Protein AF-A0A959T7B6-F1 (afdb_monomer_lite)

Secondary structure (DSSP, 8-state):
--SSSS-PPTT-EEE-TTSSEE-S---TTTSPPEEEEEEEPPPTTSPPEEEEEEE---PPP---B-EE----TTSPPEEGGGG-BS---TT-EEE-TTS-EE-SEE-TTTSPPSEEEEEEPPPTTSPPEEEEEE-

Radius of gyration: 24.72 Å; chains: 1; bounding box: 42×23×74 Å

Sequence (135 aa):
LSALAGAPDAGGVWTDPGGAVFTGPFDPADDQPGEYVYFLAGQAPCANDQAVVSFAVSNSVEAGSSGSLLLCGNDDPFQLLDSLAGGPQTNGSWTAPDGSPFNGQFVPGASQPGTYTYTVVATAPCPADVAELDV

Foldseek 3Di:
DPQDPDDPDPDWFKAAPVRHTDDDDDDLVPGDFAKIKTWACDDPPDHIDMDIDGGDRWDAADQAAADEDDDDLPDAKDFVSVVGHDDHDPQWWKAAPVRHTDPRIDHRNPHDFAKIKTWDCIDPPHHIDIYIYGD

Structure (mmCIF, N/CA/C/O backbone):
data_AF-A0A959T7B6-F1
#
_entry.id   AF-A0A959T7B6-F1
#
loop_
_atom_site.group_PDB
_atom_site.id
_atom_site.type_symbol
_atom_site.label_atom_id
_atom_site.label_alt_id
_atom_site.label_comp_id
_atom_site.label_asym_id
_atom_site.label_entity_id
_atom_site.label_seq_id
_atom_site.pdbx_PDB_ins_code
_atom_site.Cartn_x
_atom_site.Cartn_y
_atom_site.Cartn_z
_atom_site.occupancy
_atom_site.B_iso_or_equiv
_atom_site.auth_seq_id
_atom_site.auth_comp_id
_atom_site.auth_asym_id
_atom_site.auth_atom_id
_atom_site.pdbx_PDB_model_num
ATOM 1 N N . LEU A 1 1 ? -7.546 -5.506 28.748 1.00 44.84 1 LEU A N 1
ATOM 2 C CA . LEU A 1 1 ? -7.955 -4.312 29.532 1.00 44.84 1 LEU A CA 1
ATOM 3 C C . LEU A 1 1 ? -6.937 -3.167 29.373 1.00 44.84 1 LEU A C 1
ATOM 5 O O . LEU A 1 1 ? -6.445 -2.651 30.365 1.00 44.84 1 LEU A O 1
ATOM 9 N N . SER A 1 2 ? -6.608 -2.747 28.143 1.00 53.62 2 SER A N 1
ATOM 10 C CA . SER A 1 2 ? -5.682 -1.611 27.923 1.00 53.62 2 SER A CA 1
ATOM 11 C C . SER A 1 2 ? -5.960 -0.855 26.618 1.00 53.62 2 SER A C 1
ATOM 13 O O . SER A 1 2 ? -5.036 -0.547 25.879 1.00 53.62 2 SER A O 1
ATOM 15 N N . ALA A 1 3 ? -7.232 -0.569 26.324 1.00 51.72 3 ALA A N 1
ATOM 16 C CA . ALA A 1 3 ? -7.605 0.334 25.225 1.00 51.72 3 ALA A CA 1
ATOM 17 C C . ALA A 1 3 ? -8.106 1.708 25.713 1.00 51.72 3 ALA A C 1
ATOM 19 O O . ALA A 1 3 ? -8.265 2.619 24.910 1.00 51.72 3 ALA A O 1
ATOM 20 N N . LEU A 1 4 ? -8.311 1.892 27.025 1.00 51.28 4 LEU A N 1
ATOM 21 C CA . LEU A 1 4 ? -8.530 3.220 27.599 1.00 51.28 4 LEU A CA 1
ATOM 22 C C . LEU A 1 4 ? -7.198 3.749 28.091 1.00 51.28 4 LEU A C 1
ATOM 24 O O . LEU A 1 4 ? -6.491 3.067 28.829 1.00 51.28 4 LEU A O 1
ATOM 28 N N . ALA A 1 5 ? -6.893 4.991 27.740 1.00 49.72 5 ALA A N 1
ATOM 29 C CA . ALA A 1 5 ? -5.773 5.752 28.282 1.00 49.72 5 ALA A CA 1
ATOM 30 C C . ALA A 1 5 ? -5.985 6.150 29.768 1.00 49.72 5 ALA A C 1
ATOM 32 O O . ALA A 1 5 ? -5.598 7.236 30.188 1.00 49.72 5 ALA A O 1
ATOM 33 N N . GLY A 1 6 ? -6.618 5.283 30.566 1.00 48.09 6 GLY A N 1
ATOM 34 C CA . GLY A 1 6 ? -6.943 5.478 31.978 1.00 48.09 6 GLY A CA 1
ATOM 35 C C . GLY A 1 6 ? -7.145 4.144 32.704 1.00 48.09 6 GLY A C 1
ATOM 36 O O . GLY A 1 6 ? -7.049 3.079 32.096 1.00 48.09 6 GLY A O 1
ATOM 37 N N . ALA A 1 7 ? -7.419 4.200 34.009 1.00 52.53 7 ALA A N 1
ATOM 38 C CA . ALA A 1 7 ? -7.841 3.052 34.810 1.00 52.53 7 ALA A CA 1
ATOM 39 C C . ALA A 1 7 ? -9.382 3.020 34.858 1.00 52.53 7 ALA A C 1
ATOM 41 O O . ALA A 1 7 ? -9.946 3.634 35.759 1.00 52.53 7 ALA A O 1
ATOM 42 N N . PRO A 1 8 ? -10.084 2.400 33.885 1.00 60.53 8 PRO A N 1
ATOM 43 C CA . PRO A 1 8 ? -11.533 2.265 33.974 1.00 60.53 8 PRO A CA 1
ATOM 44 C C . PRO A 1 8 ? -11.897 1.487 35.238 1.00 60.53 8 PRO A C 1
ATOM 46 O O . PRO A 1 8 ? -11.346 0.409 35.482 1.00 60.53 8 PRO A O 1
ATOM 49 N N . ASP A 1 9 ? -12.828 2.029 36.022 1.00 62.59 9 ASP A N 1
ATOM 50 C CA . ASP A 1 9 ? -13.358 1.350 37.200 1.00 62.59 9 ASP A CA 1
ATOM 51 C C . ASP A 1 9 ? -13.957 0.000 36.796 1.00 62.59 9 ASP A C 1
ATOM 53 O O . ASP A 1 9 ? -14.668 -0.110 35.793 1.00 62.59 9 ASP A O 1
ATOM 57 N N . ALA A 1 10 ? -13.660 -1.044 37.569 1.00 65.19 10 ALA A N 1
ATOM 58 C CA . ALA A 1 10 ? -14.167 -2.385 37.309 1.00 65.19 10 ALA A CA 1
ATOM 59 C C . ALA A 1 10 ? -15.691 -2.447 37.519 1.00 65.19 10 ALA A C 1
ATOM 61 O O . ALA A 1 10 ? -16.199 -1.963 38.528 1.00 65.19 10 ALA A O 1
ATOM 62 N N . GLY A 1 11 ? -16.413 -3.101 36.602 1.00 71.62 11 GLY A N 1
ATOM 63 C CA . GLY A 1 11 ? -17.850 -3.385 36.748 1.00 71.62 11 GLY A CA 1
ATOM 64 C C . GLY A 1 11 ? -18.764 -2.798 35.669 1.00 71.62 11 GLY A C 1
ATOM 65 O O . GLY A 1 11 ? -19.971 -3.019 35.730 1.00 71.62 11 GLY A O 1
ATOM 66 N N . GLY A 1 12 ? -18.224 -2.078 34.686 1.00 77.81 12 GLY A N 1
ATOM 67 C CA . GLY A 1 12 ? -18.981 -1.628 33.522 1.00 77.81 12 GLY A CA 1
ATOM 68 C C . GLY A 1 12 ? -19.082 -2.692 32.428 1.00 77.81 12 GLY A C 1
ATOM 69 O O . GLY A 1 12 ? -18.391 -3.714 32.446 1.00 77.81 12 GLY A O 1
ATOM 70 N N . VAL A 1 13 ? -19.964 -2.438 31.468 1.00 85.44 13 VAL A N 1
ATOM 71 C CA . VAL A 1 13 ? -20.275 -3.328 30.345 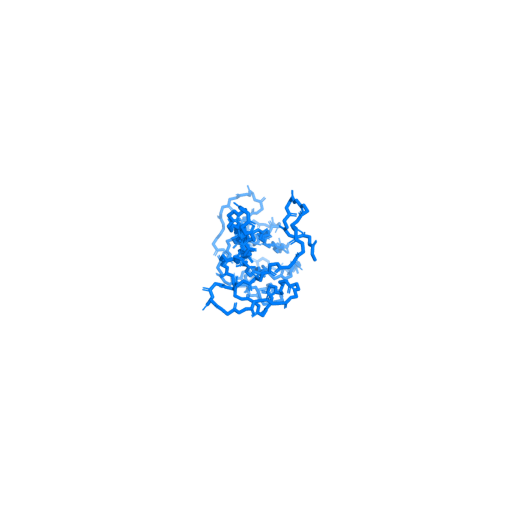1.00 85.44 13 VAL A CA 1
ATOM 72 C C . VAL A 1 13 ? -19.848 -2.645 29.054 1.00 85.44 13 VAL A C 1
ATOM 74 O O . VAL A 1 13 ? -20.151 -1.471 28.849 1.00 85.44 13 VAL A O 1
ATOM 77 N N . TRP A 1 14 ? -19.144 -3.372 28.190 1.00 88.19 14 TRP A N 1
ATOM 78 C CA . TRP A 1 14 ? -18.866 -2.909 26.835 1.00 88.19 14 TRP A CA 1
ATOM 79 C C . TRP A 1 14 ? -20.009 -3.276 25.906 1.00 88.19 14 TRP A C 1
ATOM 81 O O . TRP A 1 14 ? -20.573 -4.364 26.008 1.00 88.19 14 TRP A O 1
ATOM 91 N N . THR A 1 15 ? -20.308 -2.384 24.975 1.00 89.44 15 THR A N 1
ATOM 92 C CA . THR A 1 15 ? -21.215 -2.626 23.856 1.00 89.44 15 THR A CA 1
ATOM 93 C C . THR A 1 15 ? -20.494 -2.354 22.546 1.00 89.44 15 THR A C 1
ATOM 95 O O . THR A 1 15 ? -19.691 -1.422 22.469 1.00 89.44 15 THR A O 1
ATOM 98 N N . ASP A 1 16 ? -20.726 -3.212 21.560 1.00 89.31 16 ASP A N 1
ATOM 99 C CA . ASP A 1 16 ? -20.195 -3.082 20.205 1.00 89.31 16 ASP A CA 1
ATOM 100 C C . ASP A 1 16 ? -21.018 -2.071 19.372 1.00 89.31 16 ASP A C 1
ATOM 102 O O . ASP A 1 16 ? -22.069 -1.599 19.828 1.00 89.31 16 ASP A O 1
ATOM 106 N N . PRO A 1 17 ? -20.588 -1.741 18.139 1.00 87.12 17 PRO A N 1
ATOM 107 C CA . PRO A 1 17 ? -21.322 -0.821 17.269 1.00 87.12 17 PRO A CA 1
ATOM 108 C C . PRO A 1 17 ? -22.730 -1.310 16.888 1.00 87.12 17 PRO A C 1
ATOM 110 O O . PRO A 1 17 ? -23.571 -0.511 16.475 1.00 87.12 17 PRO A O 1
ATOM 113 N N . GLY A 1 18 ? -22.995 -2.615 17.000 1.00 86.88 18 GLY A N 1
ATOM 114 C CA . GLY A 1 18 ? -24.306 -3.231 16.791 1.00 86.88 18 GLY A CA 1
ATOM 115 C C . GLY A 1 18 ? -25.211 -3.190 18.029 1.00 86.88 18 GLY A C 1
ATOM 116 O O . GLY A 1 18 ? -26.379 -3.574 17.943 1.00 86.88 18 GLY A O 1
ATOM 117 N N . GLY A 1 19 ? -24.703 -2.712 19.168 1.00 85.12 19 GLY A N 1
ATOM 118 C CA . GLY A 1 19 ? -25.403 -2.645 20.448 1.00 85.12 19 GLY A CA 1
ATOM 119 C C . GLY A 1 19 ? -25.403 -3.955 21.243 1.00 85.12 19 GLY A C 1
ATOM 120 O O . GLY A 1 19 ? -26.111 -4.043 22.250 1.00 85.12 19 GLY A O 1
ATOM 121 N N . ALA A 1 20 ? -24.646 -4.973 20.828 1.00 87.69 20 ALA A N 1
ATOM 122 C CA . ALA A 1 20 ? -24.488 -6.206 21.593 1.00 87.69 20 ALA A CA 1
ATOM 123 C C . ALA A 1 20 ? -23.402 -6.048 22.664 1.00 87.69 20 ALA A C 1
ATOM 125 O O . ALA A 1 20 ? -22.505 -5.217 22.550 1.00 87.69 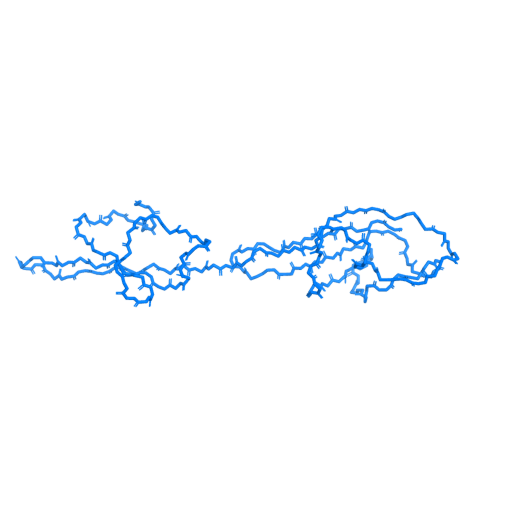20 ALA A O 1
ATOM 126 N N . VAL A 1 21 ? -23.487 -6.840 23.737 1.00 88.00 21 VAL A N 1
ATOM 127 C CA . VAL A 1 21 ? -22.464 -6.825 24.789 1.00 88.00 21 VAL A CA 1
ATOM 128 C C . VAL A 1 21 ? -21.159 -7.384 24.229 1.00 88.00 21 VAL A C 1
ATOM 130 O O . VAL A 1 21 ? -21.109 -8.538 23.811 1.00 88.00 21 VAL A O 1
ATOM 133 N N . PHE A 1 22 ? -20.105 -6.575 24.270 1.00 86.38 22 PHE A N 1
ATOM 134 C CA . PHE A 1 22 ? -18.775 -6.947 23.817 1.00 86.38 22 PHE A CA 1
ATOM 135 C C . PHE A 1 22 ? -17.934 -7.450 24.993 1.00 86.38 22 PHE A C 1
ATOM 137 O O . PHE A 1 22 ? -17.885 -6.829 26.056 1.00 86.38 22 PHE A O 1
ATOM 144 N N . THR A 1 23 ? -17.256 -8.582 24.831 1.00 83.81 23 THR A N 1
ATOM 145 C CA . THR A 1 23 ? -16.392 -9.138 25.878 1.00 83.81 23 THR A CA 1
ATOM 146 C C . THR A 1 23 ? -15.095 -9.646 25.284 1.00 83.81 23 THR A C 1
ATOM 148 O O . THR A 1 23 ? -15.124 -10.449 24.361 1.00 83.81 23 THR A O 1
ATOM 151 N N . GLY A 1 24 ? -13.972 -9.261 25.887 1.00 81.12 24 GLY A N 1
ATOM 152 C CA . GLY A 1 24 ? -12.651 -9.697 25.443 1.00 81.12 24 GLY A CA 1
ATOM 153 C C . GLY A 1 24 ? -11.875 -8.601 24.709 1.00 81.12 24 GLY A C 1
ATOM 154 O O . GLY A 1 24 ? -12.242 -7.426 24.782 1.00 81.12 24 GLY A O 1
ATOM 155 N N . PRO A 1 25 ? -10.722 -8.949 24.119 1.00 80.44 25 PRO A N 1
ATOM 156 C CA . PRO A 1 25 ? -9.979 -8.047 23.246 1.00 80.44 25 PRO A CA 1
ATOM 157 C C . PRO A 1 25 ? -10.692 -7.885 21.896 1.00 80.44 25 PRO A C 1
ATOM 159 O O . PRO A 1 25 ? -11.332 -8.823 21.442 1.00 80.44 25 PRO A O 1
ATOM 162 N N . PHE A 1 26 ? -10.535 -6.716 21.270 1.00 81.81 26 PHE A N 1
ATOM 163 C CA . PHE A 1 26 ? -10.939 -6.481 19.880 1.00 81.81 26 PHE A CA 1
ATOM 164 C C . PHE A 1 26 ? -10.039 -7.277 18.927 1.00 81.81 26 PHE A C 1
ATOM 166 O O . PHE A 1 26 ? -8.814 -7.127 18.990 1.00 81.81 26 PHE A O 1
ATOM 173 N N . ASP A 1 27 ? -10.639 -8.098 18.069 1.00 82.12 27 ASP A N 1
ATOM 174 C CA . ASP A 1 27 ? -9.999 -8.813 16.968 1.00 82.12 27 ASP A CA 1
ATOM 175 C C . ASP A 1 27 ? -10.320 -8.123 15.629 1.00 82.12 27 ASP A C 1
ATOM 177 O O . ASP A 1 27 ? -11.438 -8.236 15.130 1.00 82.12 27 ASP A O 1
ATOM 181 N N . PRO A 1 28 ? -9.353 -7.435 14.996 1.00 76.94 28 PRO A N 1
ATOM 182 C CA . PRO A 1 28 ? -9.573 -6.761 13.717 1.00 76.94 28 PRO A CA 1
ATOM 183 C C . PRO A 1 28 ? -10.027 -7.669 12.564 1.00 76.94 28 PRO A C 1
ATOM 185 O O . PRO A 1 28 ? -10.484 -7.140 11.552 1.00 76.94 28 PRO A O 1
ATOM 188 N N . ALA A 1 29 ? -9.849 -8.992 12.662 1.00 74.00 29 ALA A N 1
ATOM 189 C CA . ALA A 1 29 ? -10.253 -9.933 11.619 1.00 74.00 29 ALA A CA 1
ATOM 190 C C . ALA A 1 29 ? -11.746 -10.294 11.679 1.00 74.00 29 ALA A C 1
ATOM 192 O O . ALA A 1 29 ? -12.350 -10.535 10.634 1.00 74.00 29 ALA A O 1
ATOM 193 N N . ASP A 1 30 ? -12.326 -10.310 12.880 1.00 80.56 30 ASP A N 1
ATOM 194 C CA . ASP A 1 30 ? -13.678 -10.823 13.130 1.00 80.56 30 ASP A CA 1
ATOM 195 C C . ASP A 1 30 ? -14.640 -9.745 13.658 1.00 80.56 30 ASP A C 1
ATOM 197 O O . ASP A 1 30 ? -15.844 -9.796 13.387 1.00 80.56 30 ASP A O 1
ATOM 201 N N . ASP A 1 31 ? -14.125 -8.753 14.389 1.00 83.62 31 ASP A N 1
ATOM 202 C CA . ASP A 1 31 ? -14.930 -7.723 15.034 1.00 83.62 31 ASP A CA 1
ATOM 203 C C . ASP A 1 31 ? -15.225 -6.541 14.105 1.00 83.62 31 ASP A C 1
ATOM 205 O O . ASP A 1 31 ? -14.390 -6.057 13.335 1.00 83.62 31 ASP A O 1
ATOM 209 N N . GLN A 1 32 ? -16.450 -6.025 14.210 1.00 83.19 32 GLN A N 1
ATOM 210 C CA . GLN A 1 32 ? -16.908 -4.929 13.369 1.00 83.19 32 GLN A CA 1
ATOM 211 C C . GLN A 1 32 ? -16.196 -3.610 13.733 1.00 83.19 32 GLN A C 1
ATOM 213 O O . GLN A 1 32 ? -16.275 -3.164 14.877 1.00 83.19 32 GLN A O 1
ATOM 218 N N . PRO A 1 33 ? -15.589 -2.893 12.769 1.00 84.62 33 PRO A N 1
ATOM 219 C CA . PRO A 1 33 ? -15.078 -1.552 13.025 1.00 84.62 33 PRO A CA 1
ATOM 220 C C . PRO A 1 33 ? -16.214 -0.587 13.391 1.00 84.62 33 PRO A C 1
ATOM 222 O O . PRO A 1 33 ? -17.316 -0.641 12.837 1.00 84.62 33 PRO A O 1
ATOM 225 N N . GLY A 1 34 ? -15.937 0.336 14.307 1.00 85.06 34 GLY A N 1
ATOM 226 C CA . GLY A 1 34 ? -16.904 1.323 14.772 1.00 85.06 34 GLY A CA 1
ATOM 227 C C . GLY A 1 34 ? -16.663 1.773 16.208 1.00 85.06 34 GLY A C 1
ATOM 228 O O . GLY A 1 34 ? -15.578 1.604 16.765 1.00 85.06 34 GLY A O 1
ATOM 229 N N . GLU A 1 35 ? -17.685 2.389 16.796 1.00 89.25 35 GLU A N 1
ATOM 230 C CA . GLU A 1 35 ? -17.656 2.862 18.178 1.00 89.25 35 GLU A CA 1
ATOM 231 C C . GLU A 1 35 ? -18.050 1.754 19.154 1.00 89.25 35 GLU A C 1
ATOM 233 O O . GLU A 1 35 ? -19.133 1.182 19.067 1.00 89.25 35 GLU A O 1
ATOM 238 N N . TYR A 1 36 ? -17.174 1.502 20.117 1.00 90.12 36 TYR A N 1
ATOM 239 C CA . TYR A 1 36 ? -17.409 0.619 21.245 1.00 90.12 36 TYR A CA 1
ATOM 240 C C . TYR A 1 36 ? -17.621 1.472 22.489 1.00 90.12 36 TYR A C 1
ATOM 242 O O . TYR A 1 36 ? -16.810 2.350 22.799 1.00 90.12 36 TYR A O 1
ATOM 250 N N . VAL A 1 37 ? -18.708 1.217 23.212 1.00 89.56 37 VAL A N 1
ATOM 251 C CA . VAL A 1 37 ? -19.117 2.030 24.362 1.00 89.56 37 VAL A CA 1
ATOM 252 C C . VAL A 1 37 ? -18.991 1.220 25.638 1.00 89.56 37 VAL A C 1
ATOM 254 O O . VAL A 1 37 ? -19.643 0.190 25.799 1.00 89.56 37 VAL A O 1
ATOM 257 N N . TYR A 1 38 ? -18.176 1.707 26.564 1.00 87.56 38 TYR A N 1
ATOM 258 C CA . TYR A 1 38 ? -18.151 1.253 27.944 1.00 87.56 38 TYR A CA 1
ATOM 259 C C . TYR A 1 38 ? -19.169 2.037 28.753 1.00 87.56 38 TYR A C 1
ATOM 261 O O . TYR A 1 38 ? -19.123 3.266 28.773 1.00 87.56 38 TYR A O 1
ATOM 269 N N . PHE A 1 39 ? -20.051 1.335 29.451 1.00 87.62 39 PHE A N 1
ATOM 270 C CA . PHE A 1 39 ? -21.044 1.932 30.330 1.00 87.62 39 PHE A CA 1
ATOM 271 C C . PHE A 1 39 ? -20.868 1.431 31.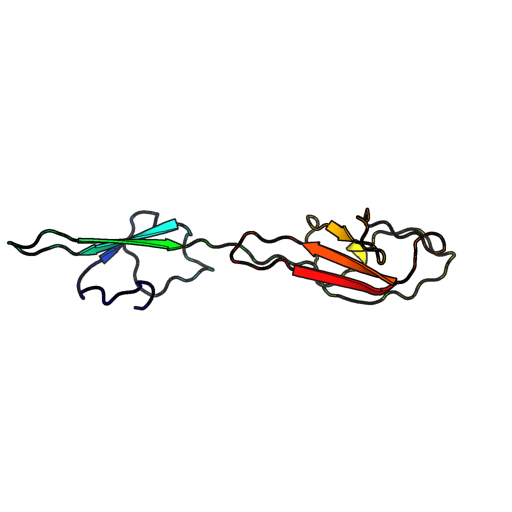760 1.00 87.62 39 PHE A C 1
ATOM 273 O O . PHE A 1 39 ? -20.878 0.223 32.006 1.00 87.62 39 PHE A O 1
ATOM 280 N N . LEU A 1 40 ? -20.771 2.356 32.713 1.00 87.44 40 LEU A N 1
ATOM 281 C CA . LEU A 1 40 ? -20.721 2.069 34.141 1.00 87.44 40 LEU A CA 1
ATOM 282 C C . LEU A 1 40 ? -21.936 2.687 34.838 1.00 87.44 40 LEU A C 1
ATOM 284 O O . LEU A 1 40 ? -22.128 3.904 34.856 1.00 87.44 40 LEU A O 1
ATOM 288 N N . ALA A 1 41 ? -22.760 1.838 35.450 1.00 83.38 41 ALA A N 1
ATOM 289 C CA . ALA A 1 41 ? -23.887 2.300 36.246 1.00 83.38 41 ALA A CA 1
ATOM 290 C C . ALA A 1 41 ? -23.392 2.879 37.582 1.00 83.38 41 ALA A C 1
ATOM 292 O O . ALA A 1 41 ? -22.809 2.165 38.398 1.00 83.38 41 ALA A O 1
ATOM 293 N N . GLY A 1 42 ? -23.653 4.164 37.819 1.00 81.31 42 GLY A N 1
ATOM 294 C CA . GLY A 1 42 ? -23.375 4.802 39.103 1.00 81.31 42 GLY A CA 1
ATOM 295 C C . GLY A 1 42 ? -24.320 4.308 40.196 1.00 81.31 42 GLY A C 1
ATOM 296 O O . GLY A 1 42 ? -25.498 4.045 39.945 1.00 81.31 42 GLY A O 1
ATOM 297 N N . GLN A 1 43 ? -23.816 4.200 41.426 1.00 79.88 43 GLN A N 1
ATOM 298 C CA . GLN A 1 43 ? -24.662 4.038 42.608 1.00 79.88 43 GLN A CA 1
ATOM 299 C C . GLN A 1 43 ? -24.870 5.382 43.293 1.00 79.88 43 GLN A C 1
ATOM 301 O O . GLN A 1 43 ? -23.913 6.119 43.517 1.00 79.88 43 GLN A O 1
ATOM 306 N N . ALA A 1 44 ? -26.117 5.679 43.670 1.00 79.62 44 ALA A N 1
ATOM 307 C CA . ALA A 1 44 ? -26.468 6.935 44.321 1.00 79.62 44 ALA A CA 1
ATOM 308 C C . ALA A 1 44 ? -25.555 7.212 45.536 1.00 79.62 44 ALA A C 1
ATOM 310 O O . ALA A 1 44 ? -25.380 6.325 46.376 1.00 79.62 44 ALA A O 1
ATOM 311 N N . PRO A 1 45 ? -24.991 8.429 45.658 1.00 82.88 45 PRO A N 1
ATOM 312 C CA . PRO A 1 45 ? -25.312 9.653 44.909 1.00 82.88 45 PRO A CA 1
ATOM 313 C C . PRO A 1 45 ? -24.549 9.846 43.582 1.00 82.88 45 PRO A C 1
ATOM 315 O O . PRO A 1 45 ? -24.700 10.888 42.949 1.00 82.88 45 PRO A O 1
ATOM 318 N N . CYS A 1 46 ? -23.717 8.896 43.161 1.00 82.69 46 CYS A N 1
ATOM 319 C CA . CYS A 1 46 ? -22.923 9.001 41.940 1.00 82.69 46 CYS A CA 1
ATOM 320 C C . CYS A 1 46 ? -23.785 8.786 40.685 1.00 82.69 46 CYS A C 1
ATOM 322 O O . CYS A 1 46 ? -24.620 7.880 40.640 1.00 82.69 46 CYS A O 1
ATOM 324 N N . ALA A 1 47 ? -23.561 9.614 39.661 1.00 85.62 47 ALA A N 1
ATOM 325 C CA . ALA A 1 47 ? -24.147 9.430 38.336 1.00 85.62 47 ALA A CA 1
ATOM 326 C C . ALA A 1 47 ? -23.471 8.269 37.588 1.00 85.62 47 ALA A C 1
ATOM 328 O O . ALA A 1 47 ? -22.398 7.806 37.973 1.00 85.62 47 ALA A O 1
ATOM 329 N N . ASN A 1 48 ? -24.118 7.797 36.526 1.00 84.62 48 ASN A N 1
ATOM 330 C CA . ASN A 1 48 ? -23.513 6.882 35.566 1.00 84.62 48 ASN A CA 1
ATOM 331 C C . ASN A 1 48 ? -22.369 7.550 34.796 1.00 84.62 48 ASN A C 1
ATOM 333 O O . ASN A 1 48 ? -22.334 8.772 34.653 1.00 84.62 48 ASN A O 1
ATOM 337 N N . ASP A 1 49 ? -21.470 6.723 34.277 1.00 84.81 49 ASP A N 1
ATOM 338 C CA . ASP A 1 49 ? -20.340 7.158 33.465 1.00 84.81 49 ASP A CA 1
ATOM 339 C C . ASP A 1 49 ? -20.242 6.321 32.185 1.00 84.81 49 ASP A C 1
ATOM 341 O O . ASP A 1 49 ? -20.682 5.165 32.144 1.00 84.81 49 ASP A O 1
ATOM 345 N N . GLN A 1 50 ? -19.687 6.910 31.128 1.00 87.25 50 GLN A N 1
ATOM 346 C CA . GLN A 1 50 ? -19.467 6.227 29.858 1.00 87.25 50 GLN A CA 1
ATOM 347 C C . GLN A 1 50 ? -18.156 6.647 29.193 1.00 87.25 50 GLN A C 1
ATOM 349 O O . GLN A 1 50 ? -17.768 7.813 29.217 1.00 87.25 50 GLN A O 1
ATOM 354 N N . ALA A 1 51 ? -17.517 5.700 28.511 1.00 85.69 51 ALA A N 1
ATOM 355 C CA . ALA A 1 51 ? -16.357 5.948 27.663 1.00 85.69 51 ALA A CA 1
ATOM 356 C C . ALA A 1 51 ? -16.590 5.354 26.272 1.00 85.69 51 ALA A C 1
ATOM 358 O O . ALA A 1 51 ? -17.151 4.269 26.146 1.00 85.69 51 ALA A O 1
ATOM 359 N N . VAL A 1 52 ? -16.149 6.057 25.231 1.00 86.19 52 VAL A N 1
ATOM 360 C CA . VAL A 1 52 ? -16.270 5.608 23.838 1.00 86.19 52 VAL A CA 1
ATOM 361 C C . VAL A 1 52 ? -14.876 5.377 23.276 1.00 86.19 52 VAL A C 1
ATOM 363 O O . VAL A 1 52 ? -13.994 6.222 23.431 1.00 86.19 52 VAL A O 1
ATOM 366 N N . VAL A 1 53 ? -14.678 4.234 22.628 1.00 84.81 53 VAL A N 1
ATOM 367 C CA . VAL A 1 53 ? -13.451 3.882 21.910 1.00 84.81 53 VAL A CA 1
ATOM 368 C C . VAL A 1 53 ? -13.824 3.584 20.467 1.00 84.81 53 VAL A C 1
ATOM 370 O O . VAL A 1 53 ? -14.654 2.720 20.208 1.00 84.81 53 VAL A O 1
ATOM 373 N N . SER A 1 54 ? -13.220 4.298 19.523 1.00 84.00 54 SER A N 1
ATOM 374 C CA . SER A 1 54 ? -13.421 4.055 18.098 1.00 84.00 54 SER A CA 1
ATOM 375 C C . SER A 1 54 ? -12.331 3.139 17.548 1.00 84.00 54 SER A C 1
ATOM 377 O O . SER A 1 54 ? -11.137 3.407 17.688 1.00 84.00 54 SER A O 1
ATOM 379 N N . PHE A 1 55 ? -12.752 2.061 16.893 1.00 82.56 55 PHE A N 1
ATOM 380 C CA . PHE A 1 55 ? -11.876 1.157 16.160 1.00 82.56 55 PHE A CA 1
ATOM 381 C C . PHE A 1 55 ? -12.083 1.356 14.662 1.00 82.56 55 PHE A C 1
ATOM 383 O O . PHE A 1 55 ? -13.188 1.194 14.146 1.00 82.56 55 PHE A O 1
ATOM 390 N N . ALA A 1 56 ? -11.007 1.703 13.961 1.00 77.75 56 ALA A N 1
ATOM 391 C CA . ALA A 1 56 ? -10.964 1.710 12.507 1.00 77.75 56 ALA A CA 1
ATOM 392 C C . ALA A 1 56 ? -10.112 0.527 12.043 1.00 77.75 56 ALA A C 1
ATOM 394 O O . ALA A 1 56 ? -8.957 0.402 12.450 1.00 77.75 56 ALA A O 1
ATOM 395 N N . VAL A 1 57 ? -10.685 -0.324 11.195 1.00 73.44 57 VAL A N 1
ATOM 396 C CA . VAL A 1 57 ? -9.976 -1.430 10.546 1.00 73.44 57 VAL A CA 1
ATOM 397 C C . VAL A 1 57 ? -9.833 -1.077 9.072 1.00 73.44 57 VAL A C 1
ATOM 399 O O . VAL A 1 57 ? -10.829 -0.811 8.398 1.00 73.44 57 VAL A O 1
ATOM 402 N N . SER A 1 58 ? -8.597 -1.047 8.576 1.00 72.44 58 SER A N 1
ATOM 403 C CA . SER A 1 58 ? -8.309 -1.024 7.146 1.00 72.44 58 SER A CA 1
ATOM 404 C C . SER A 1 58 ? -7.610 -2.315 6.744 1.00 72.44 58 SER A C 1
ATOM 406 O O . SER A 1 58 ? -6.839 -2.886 7.511 1.00 72.44 58 SER A O 1
ATOM 408 N N . ASN A 1 59 ? -7.930 -2.807 5.549 1.00 72.12 59 ASN A N 1
ATOM 409 C CA . ASN A 1 59 ? -7.306 -4.014 5.025 1.00 72.12 59 ASN A CA 1
ATOM 410 C C . ASN A 1 59 ? -5.880 -3.700 4.565 1.00 72.12 59 ASN A C 1
ATOM 412 O O . ASN A 1 59 ? -5.623 -2.619 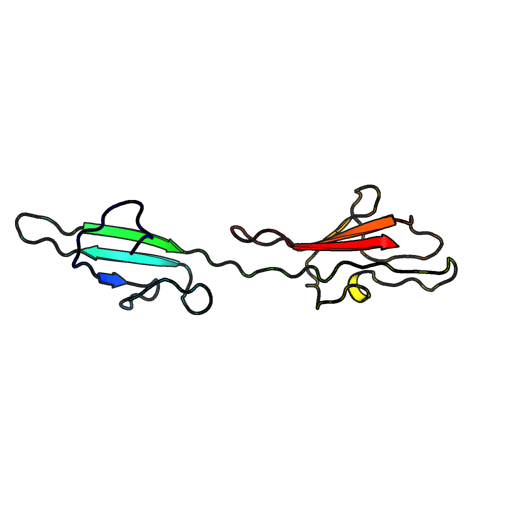4.026 1.00 72.12 59 ASN A O 1
ATOM 416 N N . SER A 1 60 ? -4.972 -4.662 4.736 1.00 79.56 60 SER A N 1
ATOM 417 C CA . SER A 1 60 ? -3.671 -4.610 4.076 1.00 79.56 60 SER A CA 1
ATOM 418 C C . SER A 1 60 ? -3.858 -4.591 2.560 1.00 79.56 60 SER A C 1
ATOM 420 O O . SER A 1 60 ? -4.770 -5.225 2.019 1.00 79.56 60 SER A O 1
ATOM 422 N N . VAL A 1 61 ? -2.984 -3.855 1.888 1.00 90.56 61 VAL A N 1
ATOM 423 C CA . VAL A 1 61 ? -2.875 -3.838 0.429 1.00 90.56 61 VAL A CA 1
ATOM 424 C C . VAL A 1 61 ? -1.690 -4.698 0.005 1.00 90.56 61 VAL A C 1
ATOM 426 O O . VAL A 1 61 ? -0.790 -4.921 0.809 1.00 90.56 61 VAL A O 1
ATOM 429 N N . GLU A 1 62 ? -1.725 -5.204 -1.223 1.00 92.81 62 GLU A N 1
ATOM 430 C CA . GLU A 1 62 ? -0.709 -6.109 -1.775 1.00 92.81 62 GLU A CA 1
ATOM 431 C C . GLU A 1 62 ? -0.249 -5.547 -3.119 1.00 92.81 62 GLU A C 1
ATOM 433 O O . GLU A 1 62 ? -0.996 -5.561 -4.103 1.00 92.81 62 GLU A O 1
ATOM 438 N N . ALA A 1 63 ? 0.965 -5.011 -3.155 1.00 93.81 63 ALA A N 1
ATOM 439 C CA . ALA A 1 63 ? 1.601 -4.512 -4.367 1.00 93.81 63 ALA A CA 1
ATOM 440 C C . ALA A 1 63 ? 2.288 -5.627 -5.164 1.00 93.81 63 ALA A C 1
ATOM 442 O O . ALA A 1 63 ? 2.699 -5.387 -6.298 1.00 93.81 63 ALA A O 1
ATOM 443 N N . GLY A 1 64 ? 2.361 -6.842 -4.621 1.00 94.69 64 GLY A N 1
ATOM 444 C CA . GLY A 1 64 ? 3.049 -7.978 -5.209 1.00 94.69 64 GLY A CA 1
ATOM 445 C C . GLY A 1 64 ? 4.489 -8.097 -4.718 1.00 94.69 64 GLY A C 1
ATOM 446 O O . GLY A 1 64 ? 4.984 -7.338 -3.891 1.00 94.69 64 GLY A O 1
ATOM 447 N N . SER A 1 65 ? 5.202 -9.082 -5.252 1.00 93.62 65 SER A N 1
ATOM 448 C CA . SER A 1 65 ? 6.607 -9.313 -4.916 1.00 93.62 65 SER A CA 1
ATOM 449 C C . SER A 1 65 ? 7.539 -8.608 -5.892 1.00 93.62 65 SER A C 1
ATOM 451 O O . SER A 1 65 ? 7.418 -8.790 -7.106 1.00 93.62 65 SER A O 1
ATOM 453 N N . SER A 1 66 ? 8.514 -7.876 -5.349 1.00 95.38 66 SER A N 1
ATOM 454 C CA . SER A 1 66 ? 9.609 -7.298 -6.126 1.00 95.38 66 SER A CA 1
ATOM 455 C C . SER A 1 66 ? 10.413 -8.367 -6.870 1.00 95.38 66 SER A C 1
ATOM 457 O O . SER A 1 66 ? 10.531 -9.513 -6.422 1.00 95.38 66 SER A O 1
ATOM 459 N N . GLY A 1 67 ? 11.018 -7.985 -7.990 1.00 94.50 67 GLY A N 1
ATOM 460 C CA . GLY A 1 67 ? 11.788 -8.888 -8.833 1.00 94.50 67 GLY A CA 1
ATOM 461 C C . GLY A 1 67 ? 12.638 -8.167 -9.870 1.00 94.50 67 GLY A C 1
ATOM 462 O O . GLY A 1 67 ? 12.761 -6.943 -9.874 1.00 94.50 67 GLY A O 1
ATOM 463 N N . SER A 1 68 ? 13.235 -8.952 -10.760 1.00 94.94 68 SER A N 1
ATOM 464 C CA . SER A 1 68 ? 13.975 -8.437 -11.905 1.00 94.94 68 SER A CA 1
ATOM 465 C C . SER A 1 68 ? 13.630 -9.209 -13.170 1.00 94.94 68 SER A C 1
ATOM 467 O O . SER A 1 68 ? 13.337 -10.408 -13.134 1.00 94.94 68 SER A O 1
ATOM 469 N N . LEU A 1 69 ? 13.661 -8.505 -14.294 1.00 93.44 69 LEU A N 1
ATOM 470 C CA . LEU A 1 69 ? 13.394 -9.029 -15.621 1.00 93.44 69 LEU A CA 1
ATOM 471 C C . LEU A 1 69 ? 14.650 -8.877 -16.470 1.00 93.44 69 LEU A C 1
ATOM 473 O O . LEU A 1 69 ? 15.290 -7.834 -16.481 1.00 93.44 69 LEU A O 1
ATOM 477 N N . LEU A 1 70 ? 15.000 -9.936 -17.196 1.00 93.50 70 LEU A N 1
ATOM 478 C CA . LEU A 1 70 ? 16.045 -9.882 -18.209 1.00 93.50 70 LEU A CA 1
ATOM 479 C C . LEU A 1 70 ? 15.378 -9.939 -19.578 1.00 93.50 70 LEU A C 1
ATOM 481 O O . LEU A 1 70 ? 14.811 -10.970 -19.937 1.00 93.50 70 LEU A O 1
ATOM 485 N N . LEU A 1 71 ? 15.461 -8.840 -20.323 1.00 92.25 71 LEU A N 1
ATOM 486 C CA . LEU A 1 71 ? 14.783 -8.674 -21.605 1.00 92.25 71 LEU A CA 1
ATOM 487 C C . LEU A 1 71 ? 15.776 -8.410 -22.734 1.00 92.25 71 LEU A C 1
ATOM 489 O O . LEU A 1 71 ? 16.849 -7.834 -22.535 1.00 92.25 71 LEU A O 1
ATOM 493 N N . CYS A 1 72 ? 15.394 -8.790 -23.947 1.00 92.75 72 CYS A N 1
ATOM 494 C CA . CYS A 1 72 ? 16.077 -8.395 -25.168 1.00 92.75 72 CYS A CA 1
ATOM 495 C C . CYS A 1 72 ? 15.400 -7.150 -25.756 1.00 92.75 72 CYS A C 1
ATOM 497 O O . CYS A 1 72 ? 14.182 -7.014 -25.739 1.00 92.75 72 CYS A O 1
ATOM 499 N N . GLY A 1 73 ? 16.175 -6.230 -26.339 1.00 90.81 73 GLY A N 1
ATOM 500 C CA . GLY A 1 73 ? 15.636 -4.973 -26.888 1.00 90.81 73 GLY A CA 1
ATOM 501 C C . GLY A 1 73 ? 14.684 -5.125 -28.086 1.00 90.81 73 GLY A C 1
ATOM 502 O O . GLY A 1 73 ? 14.198 -4.124 -28.597 1.00 90.81 73 GLY A O 1
ATOM 503 N N . ASN A 1 74 ? 14.458 -6.348 -28.563 1.00 92.38 74 ASN A N 1
ATOM 504 C CA . ASN A 1 74 ? 13.534 -6.697 -29.640 1.00 92.38 74 ASN A CA 1
ATOM 505 C C . ASN A 1 74 ? 12.341 -7.538 -29.156 1.00 92.38 74 ASN A C 1
ATOM 507 O O . ASN A 1 74 ? 11.620 -8.072 -29.999 1.00 92.38 74 ASN A O 1
ATOM 511 N N . ASP A 1 75 ? 12.179 -7.699 -27.843 1.00 94.12 75 ASP A N 1
ATOM 512 C CA . ASP A 1 75 ? 11.025 -8.375 -27.258 1.00 94.12 75 ASP A CA 1
ATOM 513 C C . ASP A 1 75 ? 9.751 -7.535 -27.439 1.00 94.12 75 ASP A C 1
ATOM 515 O O . ASP A 1 75 ? 9.794 -6.308 -27.584 1.00 94.12 75 ASP A O 1
ATOM 519 N N . ASP A 1 76 ? 8.602 -8.210 -27.437 1.00 94.62 76 ASP A N 1
ATOM 520 C CA . ASP A 1 76 ? 7.309 -7.553 -27.595 1.00 94.62 76 ASP A CA 1
ATOM 521 C C . ASP A 1 76 ? 6.957 -6.688 -26.364 1.00 94.62 76 ASP A C 1
ATOM 523 O O . ASP A 1 76 ? 7.329 -7.022 -25.236 1.00 94.62 76 ASP A O 1
ATOM 527 N N . PRO A 1 77 ? 6.200 -5.587 -26.538 1.00 95.06 77 PRO A N 1
ATOM 528 C CA . PRO A 1 77 ? 5.681 -4.802 -25.421 1.00 95.06 77 PRO A CA 1
ATOM 529 C C . PRO A 1 77 ? 4.773 -5.613 -24.491 1.00 95.06 77 PRO A C 1
ATOM 531 O O . PRO A 1 77 ? 3.906 -6.353 -24.958 1.00 95.06 77 PRO A O 1
ATOM 534 N N . PHE A 1 78 ? 4.873 -5.386 -23.181 1.00 95.38 78 PHE A N 1
ATOM 535 C CA . PHE A 1 78 ? 4.059 -6.081 -22.174 1.00 95.38 78 PHE A CA 1
ATOM 536 C C . PHE A 1 78 ? 3.713 -5.178 -20.979 1.00 95.38 78 PHE A C 1
ATOM 538 O O . PHE A 1 78 ? 4.214 -4.057 -20.858 1.00 95.38 78 PHE A O 1
ATOM 545 N N . GLN A 1 79 ? 2.807 -5.639 -20.112 1.00 96.00 79 GLN A N 1
ATOM 546 C CA . GLN A 1 79 ? 2.463 -4.946 -18.868 1.00 96.00 79 GLN A CA 1
ATOM 547 C C . GLN A 1 79 ? 3.369 -5.421 -17.730 1.00 96.00 79 GLN A C 1
ATOM 549 O O . GLN A 1 79 ? 3.438 -6.615 -17.446 1.00 96.00 79 GLN A O 1
ATOM 554 N N . LEU A 1 80 ? 4.010 -4.487 -17.025 1.00 94.31 80 LEU A N 1
ATOM 555 C CA . LEU A 1 80 ? 4.852 -4.806 -15.867 1.00 94.31 80 LEU A CA 1
ATOM 556 C C . LEU A 1 80 ? 4.059 -5.481 -14.738 1.00 94.31 80 LEU A C 1
ATOM 558 O O . LEU A 1 80 ? 4.602 -6.317 -14.024 1.00 94.31 80 LEU A O 1
ATOM 562 N N . LEU A 1 81 ? 2.764 -5.170 -14.611 1.00 95.00 81 LEU A N 1
ATOM 563 C CA . LEU A 1 81 ? 1.890 -5.769 -13.598 1.00 95.00 81 LEU A CA 1
ATOM 564 C C . LEU A 1 81 ? 1.793 -7.295 -13.734 1.00 95.00 81 LEU A C 1
ATOM 566 O O . LEU A 1 81 ? 1.786 -7.989 -12.724 1.00 95.00 81 LEU A O 1
ATOM 570 N N . ASP A 1 82 ? 1.798 -7.819 -14.962 1.00 93.50 82 ASP A N 1
ATOM 571 C CA . ASP A 1 82 ? 1.743 -9.266 -15.217 1.00 93.50 82 ASP A CA 1
ATOM 572 C C . ASP A 1 82 ? 3.049 -9.980 -14.828 1.00 93.50 82 ASP A C 1
ATOM 574 O O . ASP A 1 82 ? 3.091 -11.205 -14.720 1.00 93.50 82 ASP A O 1
ATOM 578 N N . SER A 1 83 ? 4.126 -9.215 -14.629 1.00 93.56 83 SER A N 1
ATOM 579 C CA . SER A 1 83 ? 5.440 -9.717 -14.222 1.00 93.56 83 SER A CA 1
ATOM 580 C C . SER A 1 83 ? 5.655 -9.692 -12.707 1.00 93.56 83 SER A C 1
ATOM 582 O O . SER A 1 83 ? 6.624 -10.274 -12.219 1.00 93.56 83 SER A O 1
ATOM 584 N N . LEU A 1 84 ? 4.765 -9.039 -11.953 1.00 94.31 84 LEU A N 1
ATOM 585 C CA . LEU A 1 84 ? 4.782 -9.057 -10.494 1.00 94.31 84 LEU A CA 1
ATOM 586 C C . LEU A 1 84 ? 4.190 -10.376 -9.979 1.00 94.31 84 LEU A C 1
ATOM 588 O O . LEU A 1 84 ? 3.095 -10.789 -10.361 1.00 94.31 84 LEU A O 1
ATOM 592 N N . ALA A 1 85 ? 4.909 -11.039 -9.073 1.00 91.12 85 ALA A N 1
ATOM 593 C CA . ALA A 1 85 ? 4.398 -12.217 -8.374 1.00 91.12 85 ALA A CA 1
ATOM 594 C C . ALA A 1 85 ? 3.546 -11.811 -7.153 1.00 91.12 85 ALA A C 1
ATOM 596 O O . ALA A 1 85 ? 3.421 -10.633 -6.835 1.00 91.12 85 ALA A O 1
ATOM 597 N N . GLY A 1 86 ? 2.947 -12.779 -6.454 1.00 87.75 86 GLY A N 1
ATOM 598 C CA . GLY A 1 86 ? 2.244 -12.527 -5.182 1.00 87.75 86 GLY A CA 1
ATOM 599 C C . GLY A 1 86 ? 0.783 -12.074 -5.298 1.00 87.75 86 GLY A C 1
ATOM 600 O O . GLY A 1 86 ? 0.099 -12.009 -4.288 1.00 87.75 86 GLY A O 1
ATOM 601 N N . GLY A 1 87 ? 0.268 -11.859 -6.513 1.00 89.62 87 GLY A N 1
ATOM 602 C CA . GLY A 1 87 ? -1.123 -11.438 -6.725 1.00 89.62 87 GLY A CA 1
ATOM 603 C C . GLY A 1 87 ? -1.330 -9.943 -6.462 1.00 89.62 87 GLY A C 1
ATOM 604 O O . GLY A 1 87 ? -2.145 -9.597 -5.607 1.00 89.62 87 GLY A O 1
ATOM 605 N N . PRO A 1 88 ? -0.613 -9.063 -7.188 1.00 93.56 88 PRO A N 1
ATOM 606 C CA . PRO A 1 88 ? -0.694 -7.620 -6.989 1.00 93.56 88 PRO A CA 1
ATOM 607 C C . PRO A 1 88 ? -2.118 -7.103 -7.222 1.00 93.56 88 PRO A C 1
ATOM 609 O O . PRO A 1 88 ? -2.804 -7.490 -8.174 1.00 93.56 88 PRO A O 1
ATOM 612 N N . GLN A 1 89 ? -2.568 -6.184 -6.374 1.00 94.44 89 GLN A N 1
ATOM 613 C CA . GLN A 1 89 ? -3.837 -5.493 -6.567 1.00 94.44 89 GLN A CA 1
ATOM 614 C C . GLN A 1 89 ? -3.738 -4.526 -7.749 1.00 94.44 89 GLN A C 1
ATOM 616 O O . GLN A 1 89 ? -2.771 -3.791 -7.879 1.00 94.44 89 GLN A O 1
ATOM 621 N N . THR A 1 90 ? -4.765 -4.470 -8.598 1.00 93.44 90 THR A N 1
ATOM 622 C CA . THR A 1 90 ? -4.732 -3.703 -9.860 1.00 93.44 90 THR A CA 1
ATOM 623 C C . THR A 1 90 ? -4.999 -2.201 -9.699 1.00 93.44 90 THR A C 1
ATOM 625 O O . THR A 1 90 ? -5.090 -1.480 -10.690 1.00 93.44 90 THR A O 1
ATOM 628 N N . ASN A 1 91 ? -5.211 -1.721 -8.473 1.00 91.94 91 ASN A N 1
ATOM 629 C CA . ASN A 1 91 ? -5.519 -0.323 -8.156 1.00 91.94 91 ASN A CA 1
ATOM 630 C C . ASN A 1 91 ? -4.277 0.509 -7.792 1.00 91.94 91 ASN A C 1
ATOM 632 O O . ASN A 1 91 ? -4.426 1.675 -7.425 1.00 91.94 91 ASN A O 1
ATOM 636 N N . GLY A 1 92 ? -3.078 -0.075 -7.857 1.00 94.12 92 GLY A N 1
ATOM 637 C CA . GLY A 1 92 ? -1.828 0.647 -7.658 1.00 94.12 92 GLY A CA 1
ATOM 638 C C . GLY A 1 92 ? -1.415 1.500 -8.857 1.00 94.12 92 GLY A C 1
ATOM 639 O O . GLY A 1 92 ? -1.987 1.426 -9.948 1.00 94.12 92 GLY A O 1
ATOM 640 N N . SER A 1 93 ? -0.380 2.307 -8.650 1.00 96.25 93 SER A N 1
ATOM 641 C CA . SER A 1 93 ? 0.204 3.205 -9.649 1.00 96.25 93 SER A CA 1
ATOM 642 C C . SER A 1 93 ? 1.681 2.907 -9.871 1.00 96.25 93 SER A C 1
ATOM 644 O O . SER A 1 93 ? 2.401 2.645 -8.908 1.00 96.25 93 SER A O 1
ATOM 646 N N 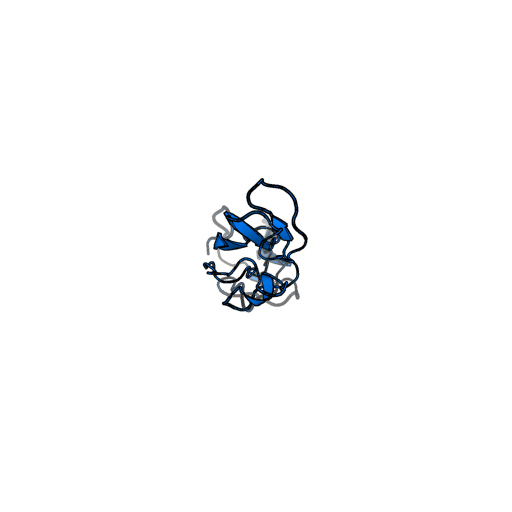. TRP A 1 94 ? 2.138 3.021 -11.119 1.00 97.31 94 TRP A N 1
ATOM 647 C CA . TRP A 1 94 ? 3.545 2.858 -11.476 1.00 97.31 94 TRP A CA 1
ATOM 648 C C . TRP A 1 94 ? 4.305 4.187 -11.486 1.00 97.31 94 TRP A C 1
ATOM 650 O O . TRP A 1 94 ? 3.802 5.207 -11.964 1.00 97.31 94 TRP A O 1
ATOM 660 N N . THR A 1 95 ? 5.554 4.134 -11.037 1.00 97.94 95 THR A N 1
ATOM 661 C CA . THR A 1 95 ? 6.557 5.195 -11.167 1.00 97.94 95 THR A CA 1
ATOM 662 C C . THR A 1 95 ? 7.744 4.654 -11.963 1.00 97.94 95 THR A C 1
ATOM 664 O O . THR A 1 95 ? 8.211 3.545 -11.698 1.00 97.94 95 THR A O 1
ATOM 667 N N . ALA A 1 96 ? 8.203 5.411 -12.957 1.00 97.12 96 ALA A N 1
ATOM 668 C CA . ALA A 1 96 ? 9.375 5.083 -13.765 1.00 97.12 96 ALA A CA 1
ATOM 669 C C . ALA A 1 96 ? 10.692 5.373 -13.009 1.00 97.12 96 ALA A C 1
ATOM 671 O O . ALA A 1 96 ? 10.674 6.111 -12.019 1.00 97.12 96 ALA A O 1
ATOM 672 N N . PRO A 1 97 ? 11.849 4.871 -13.490 1.00 96.56 97 PRO A N 1
ATOM 673 C CA . PRO A 1 97 ? 13.146 5.079 -12.832 1.00 96.56 97 PRO A CA 1
ATOM 674 C C . PRO A 1 97 ? 13.553 6.551 -12.649 1.00 96.56 97 PRO A C 1
ATOM 676 O O . PRO A 1 97 ? 14.373 6.874 -11.792 1.00 96.56 97 PRO A O 1
ATOM 679 N N . ASP A 1 98 ? 13.004 7.457 -13.459 1.00 95.81 98 ASP A N 1
ATOM 680 C CA . ASP A 1 98 ? 13.235 8.903 -13.375 1.00 95.81 98 ASP A CA 1
ATOM 681 C C . ASP A 1 98 ? 12.296 9.624 -12.385 1.00 95.81 98 ASP A C 1
ATOM 683 O O . ASP A 1 98 ? 12.383 10.843 -12.218 1.00 95.81 98 ASP A O 1
ATOM 687 N N . GLY A 1 99 ? 11.405 8.883 -11.720 1.00 95.31 99 GLY A N 1
ATOM 688 C CA . GLY A 1 99 ? 10.407 9.404 -10.789 1.00 95.31 99 GLY A CA 1
ATOM 689 C C . GLY A 1 99 ? 9.122 9.908 -11.452 1.00 95.31 99 GLY A C 1
ATOM 690 O O . GLY A 1 99 ? 8.248 10.426 -10.755 1.00 95.31 99 GLY A O 1
ATOM 691 N N . SER A 1 100 ? 8.979 9.789 -12.775 1.00 96.75 100 SER A N 1
ATOM 692 C CA . SER A 1 100 ? 7.762 10.201 -13.477 1.00 96.75 100 SER A CA 1
ATOM 693 C C . SER A 1 100 ? 6.644 9.148 -13.371 1.00 96.75 100 SER A C 1
ATOM 695 O O . SER A 1 100 ? 6.921 7.953 -13.227 1.00 96.75 100 SER A O 1
ATOM 697 N N . PRO A 1 101 ? 5.358 9.550 -13.437 1.00 96.69 101 PRO A N 1
ATOM 698 C CA . PRO A 1 101 ? 4.255 8.601 -13.523 1.00 96.69 101 PRO A CA 1
ATOM 699 C C . PRO A 1 101 ? 4.380 7.722 -14.766 1.00 96.69 101 PRO A C 1
ATOM 701 O O . PRO A 1 101 ? 4.581 8.224 -15.874 1.00 96.69 101 PRO A O 1
ATOM 704 N N . PHE A 1 102 ? 4.190 6.420 -14.592 1.00 96.88 102 PHE A N 1
ATOM 705 C CA . PHE A 1 102 ? 4.274 5.444 -15.667 1.00 96.88 102 PHE A CA 1
ATOM 706 C C . PHE A 1 102 ? 2.928 4.748 -15.876 1.00 96.88 102 PHE A C 1
ATOM 708 O O . PHE A 1 102 ? 2.164 4.528 -14.938 1.00 96.88 102 PHE A O 1
ATOM 715 N N . ASN A 1 103 ? 2.615 4.399 -17.122 1.00 94.44 103 ASN A N 1
ATOM 716 C CA . ASN A 1 103 ? 1.349 3.747 -17.468 1.00 94.44 103 ASN A CA 1
ATOM 717 C C . ASN A 1 103 ? 1.373 2.221 -17.261 1.00 94.44 103 ASN A C 1
ATOM 719 O O . ASN A 1 103 ? 0.349 1.577 -17.465 1.00 94.44 103 ASN A O 1
ATOM 723 N N . GLY A 1 104 ? 2.524 1.651 -16.887 1.00 94.44 104 GLY A N 1
ATOM 724 C CA . GLY A 1 104 ? 2.708 0.216 -16.660 1.00 94.44 104 GLY A CA 1
ATOM 725 C C . GLY A 1 104 ? 3.073 -0.596 -17.907 1.00 94.44 104 GLY A C 1
ATOM 726 O O . GLY A 1 104 ? 3.373 -1.780 -17.769 1.00 94.44 104 GLY A O 1
ATOM 727 N N . GLN A 1 105 ? 3.100 0.006 -19.105 1.00 96.44 105 GLN A N 1
ATOM 728 C CA . GLN A 1 105 ? 3.459 -0.692 -20.343 1.00 96.44 105 GLN A CA 1
ATOM 729 C C . GLN A 1 105 ? 4.940 -0.514 -20.679 1.00 96.44 105 GLN A C 1
ATOM 731 O O . GLN A 1 105 ? 5.350 0.554 -21.137 1.00 96.44 105 GLN A O 1
ATOM 736 N N . PHE A 1 106 ? 5.729 -1.574 -20.530 1.00 96.31 106 PHE A N 1
ATOM 737 C CA . PHE A 1 106 ? 7.140 -1.564 -20.901 1.00 96.31 106 PHE A CA 1
ATOM 738 C C . PHE A 1 106 ? 7.325 -1.969 -22.368 1.00 96.31 106 PHE A C 1
ATOM 740 O O . PHE A 1 106 ? 6.755 -2.958 -22.833 1.00 96.31 106 PHE A O 1
ATOM 747 N N . VAL A 1 107 ? 8.123 -1.191 -23.103 1.00 95.94 107 VAL A N 1
ATOM 748 C CA . VAL A 1 107 ? 8.492 -1.449 -24.500 1.00 95.94 107 VAL A CA 1
ATOM 749 C C . VAL A 1 107 ? 10.003 -1.686 -24.560 1.00 95.94 107 VAL A C 1
ATOM 751 O O . VAL A 1 107 ? 10.771 -0.718 -24.502 1.00 95.94 107 VAL A O 1
ATOM 754 N N . PRO A 1 108 ? 10.459 -2.943 -24.684 1.00 94.19 108 PRO A N 1
ATOM 755 C CA . PRO A 1 108 ? 11.878 -3.253 -24.817 1.00 94.19 108 PRO A CA 1
ATOM 756 C C . PRO A 1 108 ? 12.527 -2.476 -25.971 1.00 94.19 108 PRO A C 1
ATOM 758 O O . PRO A 1 108 ? 11.953 -2.322 -27.046 1.00 94.19 108 PRO A O 1
ATOM 761 N N . GLY A 1 109 ? 13.710 -1.909 -25.721 1.00 91.31 109 GLY A N 1
ATOM 762 C CA . GLY A 1 109 ? 14.432 -1.083 -26.696 1.00 91.31 109 GLY A CA 1
ATOM 763 C C . GLY A 1 109 ? 13.930 0.362 -26.859 1.00 91.31 109 GLY A C 1
ATOM 764 O O . GLY A 1 109 ? 14.601 1.141 -27.537 1.00 91.31 109 GLY A O 1
ATOM 765 N N . ALA A 1 110 ? 12.811 0.749 -26.232 1.00 93.38 110 ALA A N 1
ATOM 766 C CA . ALA A 1 110 ? 12.294 2.125 -26.248 1.00 93.38 110 ALA A CA 1
ATOM 767 C C . ALA A 1 110 ? 12.095 2.724 -24.844 1.00 93.38 110 ALA A C 1
ATOM 769 O O . ALA A 1 110 ? 12.410 3.895 -24.631 1.00 93.38 110 ALA A O 1
ATOM 770 N N . SER A 1 111 ? 11.583 1.939 -23.892 1.00 93.88 111 SER A N 1
ATOM 771 C CA . SER A 1 111 ? 11.460 2.324 -22.483 1.00 93.88 111 SER A CA 1
ATOM 772 C C . SER A 1 111 ? 12.835 2.406 -21.815 1.00 93.88 111 SER A C 1
ATOM 774 O O . SER A 1 111 ? 13.750 1.651 -22.147 1.00 93.88 111 SER A O 1
ATOM 776 N N . GLN A 1 112 ? 12.986 3.326 -20.861 1.00 93.38 112 GLN A N 1
ATOM 777 C CA . GLN A 1 112 ? 14.224 3.471 -20.097 1.00 93.38 112 GLN A CA 1
ATOM 778 C C . GLN A 1 112 ? 14.447 2.239 -19.198 1.00 93.38 112 GLN A C 1
ATOM 780 O O . GLN A 1 112 ? 13.520 1.862 -18.480 1.00 93.38 112 GLN A O 1
ATOM 785 N N . PRO A 1 113 ? 15.645 1.631 -19.193 1.00 93.19 113 PRO A N 1
ATOM 786 C CA . PRO A 1 113 ? 15.969 0.560 -18.254 1.00 93.19 113 PRO A CA 1
ATOM 787 C C . PRO A 1 113 ? 16.159 1.095 -16.827 1.00 93.19 113 PRO A C 1
ATOM 789 O O . PRO A 1 113 ? 16.573 2.245 -16.631 1.00 93.19 113 PRO A O 1
ATOM 792 N N . GLY A 1 114 ? 15.889 0.249 -15.839 1.00 94.94 114 GLY A N 1
ATOM 793 C CA . GLY A 1 114 ? 16.030 0.530 -14.413 1.00 94.94 114 GLY A CA 1
ATOM 794 C C . GLY A 1 114 ? 14.824 0.091 -13.585 1.00 94.94 114 GLY A C 1
ATOM 795 O O . GLY A 1 114 ? 13.946 -0.631 -14.048 1.00 94.94 114 GLY A O 1
ATOM 796 N N . THR A 1 115 ? 14.775 0.566 -12.342 1.00 97.12 115 THR A N 1
ATOM 797 C CA . THR A 1 115 ? 13.742 0.177 -11.376 1.00 97.12 115 THR A CA 1
ATOM 798 C C . THR A 1 115 ? 12.425 0.915 -11.603 1.00 97.12 115 THR A C 1
ATOM 800 O O . THR A 1 115 ? 12.346 2.135 -11.456 1.00 97.12 115 THR A O 1
ATOM 803 N N . TYR A 1 116 ? 11.376 0.157 -11.907 1.00 97.31 116 TYR A N 1
ATOM 804 C CA . TYR A 1 116 ? 9.991 0.611 -11.915 1.00 97.31 116 TYR A CA 1
ATOM 805 C C . TYR A 1 116 ? 9.329 0.242 -10.589 1.00 97.31 116 TYR A C 1
ATOM 807 O O . TYR A 1 116 ? 9.402 -0.904 -10.146 1.00 97.31 116 TYR A O 1
ATOM 815 N N . THR A 1 117 ? 8.645 1.200 -9.972 1.00 97.44 117 THR A N 1
ATOM 816 C CA . THR A 1 117 ? 8.020 1.029 -8.654 1.00 97.44 117 THR A CA 1
ATOM 817 C C . THR A 1 117 ? 6.502 0.994 -8.789 1.00 97.44 117 THR A C 1
ATOM 819 O O . THR A 1 117 ? 5.913 1.939 -9.319 1.00 97.44 117 THR A O 1
ATOM 822 N N . TYR A 1 118 ? 5.863 -0.062 -8.291 1.00 97.50 118 TYR A N 1
ATOM 823 C CA . TYR A 1 118 ? 4.413 -0.180 -8.171 1.00 97.50 118 TYR A CA 1
ATOM 824 C C . TYR A 1 118 ? 3.981 0.077 -6.734 1.00 97.50 118 TYR A C 1
ATOM 826 O O . TYR A 1 118 ? 4.406 -0.628 -5.823 1.00 97.50 118 TYR A O 1
ATOM 834 N N . THR A 1 119 ? 3.120 1.070 -6.535 1.00 96.12 119 THR A N 1
ATOM 835 C CA . THR A 1 119 ? 2.639 1.457 -5.206 1.00 96.12 119 THR A CA 1
ATOM 836 C C . THR A 1 119 ? 1.143 1.240 -5.116 1.00 96.12 119 THR A C 1
ATOM 838 O O . THR A 1 119 ? 0.387 1.829 -5.895 1.00 96.12 119 THR A O 1
ATOM 841 N N . VAL A 1 120 ? 0.701 0.473 -4.123 1.00 95.25 120 VAL A N 1
ATOM 842 C CA . VAL A 1 120 ? -0.714 0.362 -3.766 1.00 95.25 120 VAL A CA 1
ATOM 843 C C . VAL A 1 120 ? -0.947 1.126 -2.472 1.00 95.25 120 VAL A C 1
ATOM 845 O O . VAL A 1 120 ? -0.370 0.824 -1.430 1.00 95.25 120 VAL A O 1
ATOM 848 N N . VAL A 1 121 ? -1.786 2.159 -2.534 1.00 91.00 121 VAL A N 1
ATOM 849 C CA . VAL A 1 121 ? -2.089 2.991 -1.366 1.00 91.00 121 VAL A CA 1
ATOM 850 C C . VAL A 1 121 ? -3.114 2.306 -0.465 1.00 91.00 121 VAL A C 1
ATOM 852 O O . VAL A 1 121 ? -4.193 1.924 -0.917 1.00 91.00 121 VAL A O 1
ATOM 855 N N . ALA A 1 122 ? -2.797 2.189 0.823 1.00 85.44 122 ALA A N 1
ATOM 856 C CA . ALA A 1 122 ? -3.758 1.800 1.846 1.00 85.44 122 ALA A CA 1
ATOM 857 C C . ALA A 1 122 ? -4.362 3.036 2.519 1.00 85.44 122 ALA A C 1
ATOM 859 O O . ALA A 1 122 ? -3.771 4.119 2.557 1.00 85.44 122 ALA A O 1
ATOM 860 N N . THR A 1 123 ? -5.547 2.869 3.098 1.00 82.25 123 THR A N 1
ATOM 861 C CA . THR A 1 123 ? -6.094 3.849 4.035 1.00 82.25 123 THR A CA 1
ATOM 862 C C . THR A 1 123 ? -5.460 3.649 5.407 1.00 82.25 123 THR A C 1
ATOM 864 O O . THR A 1 123 ? -5.387 2.517 5.894 1.00 82.25 123 THR A O 1
ATOM 867 N N . ALA A 1 124 ? -5.061 4.751 6.049 1.00 74.44 124 ALA A N 1
ATOM 868 C CA . ALA A 1 124 ? -4.550 4.732 7.416 1.00 74.44 124 ALA A CA 1
ATOM 869 C C . ALA A 1 124 ? -5.499 3.946 8.350 1.00 74.44 124 ALA A C 1
ATOM 871 O O . ALA A 1 124 ? -6.718 4.061 8.195 1.00 74.44 124 ALA A O 1
ATOM 872 N N . PRO A 1 125 ? -4.976 3.167 9.313 1.00 77.31 125 PRO A N 1
ATOM 873 C CA . PRO A 1 125 ? -3.581 3.123 9.775 1.00 77.31 125 PRO A CA 1
ATOM 874 C C . PRO A 1 125 ? -2.629 2.227 8.966 1.00 77.31 125 PRO A C 1
ATOM 876 O O . PRO A 1 125 ? -1.423 2.286 9.198 1.00 77.31 125 PRO A O 1
ATOM 879 N N . CYS A 1 126 ? -3.128 1.403 8.044 1.00 82.69 126 CYS A N 1
ATOM 880 C CA . CYS A 1 126 ? -2.266 0.534 7.247 1.00 82.69 126 CYS A CA 1
ATOM 881 C C . CYS A 1 126 ? -1.329 1.352 6.338 1.00 82.69 126 CYS A C 1
ATOM 883 O O . CYS A 1 126 ? -1.781 2.318 5.714 1.00 82.69 126 CYS A O 1
ATOM 885 N N . PRO A 1 127 ? -0.033 0.994 6.258 1.00 86.94 127 PRO A N 1
ATOM 886 C CA . PRO A 1 127 ? 0.874 1.600 5.295 1.00 86.94 127 PRO A CA 1
ATOM 887 C C . PRO A 1 127 ? 0.515 1.161 3.871 1.00 86.94 127 PRO A C 1
ATOM 889 O O . PRO A 1 127 ? -0.086 0.107 3.665 1.00 86.94 127 PRO A O 1
ATOM 892 N N . ALA A 1 128 ? 0.903 1.979 2.894 1.00 90.56 128 ALA A N 1
ATOM 893 C CA . ALA A 1 128 ? 0.939 1.549 1.502 1.00 90.56 128 ALA A CA 1
ATOM 894 C C . ALA A 1 128 ? 1.925 0.385 1.337 1.00 90.56 128 ALA A C 1
ATOM 896 O O . ALA A 1 128 ? 2.905 0.298 2.081 1.00 90.56 128 ALA A O 1
ATOM 897 N N . ASP A 1 129 ? 1.673 -0.452 0.340 1.00 94.31 129 ASP A N 1
ATOM 898 C CA . ASP A 1 129 ? 2.586 -1.516 -0.056 1.00 94.31 129 ASP A CA 1
ATOM 899 C C . ASP A 1 129 ? 3.263 -1.172 -1.385 1.00 94.31 129 ASP A C 1
ATOM 901 O O . ASP A 1 129 ? 2.715 -0.416 -2.201 1.00 94.31 129 ASP A O 1
ATOM 905 N N . VAL A 1 130 ? 4.478 -1.681 -1.573 1.00 95.12 130 VAL A N 1
ATOM 906 C CA . VAL A 1 130 ? 5.343 -1.333 -2.702 1.00 95.12 130 VAL A CA 1
ATOM 907 C C . VAL A 1 130 ? 6.049 -2.569 -3.241 1.00 95.12 130 VAL A C 1
ATOM 909 O O . VAL A 1 130 ? 6.696 -3.297 -2.493 1.00 95.12 130 VAL A O 1
ATOM 912 N N . ALA A 1 131 ? 6.008 -2.726 -4.562 1.00 96.88 131 ALA A N 1
ATOM 913 C CA . ALA A 1 131 ? 6.801 -3.701 -5.294 1.00 96.88 131 ALA A CA 1
ATOM 914 C C . ALA A 1 131 ? 7.701 -3.007 -6.321 1.00 96.88 131 ALA A C 1
ATOM 916 O O . ALA A 1 131 ? 7.329 -2.002 -6.926 1.00 96.88 131 ALA A O 1
ATOM 917 N N . GLU A 1 132 ? 8.889 -3.556 -6.538 1.00 96.56 132 GLU A N 1
ATOM 918 C CA . GLU A 1 132 ? 9.879 -3.014 -7.470 1.00 96.56 132 GLU A CA 1
ATOM 919 C C . GLU A 1 132 ? 10.229 -4.049 -8.538 1.00 96.56 132 GLU A C 1
ATOM 921 O O . GLU A 1 132 ? 10.520 -5.202 -8.220 1.00 96.56 132 GLU A O 1
ATOM 926 N N . LEU A 1 133 ? 10.223 -3.637 -9.804 1.00 96.19 133 LEU A N 1
ATOM 927 C CA . LEU A 1 133 ? 10.733 -4.426 -10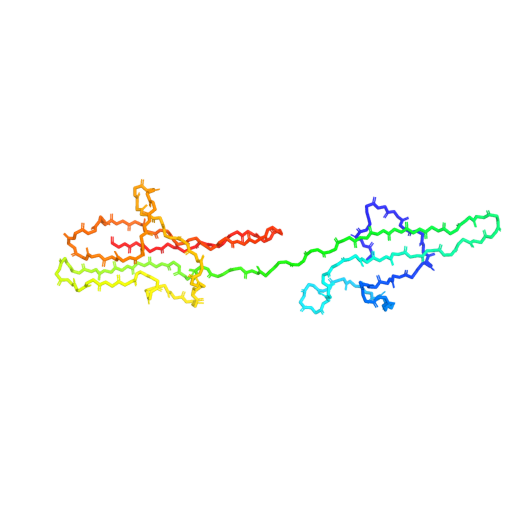.921 1.00 96.19 133 LEU A CA 1
ATOM 928 C C . LEU A 1 133 ? 11.941 -3.728 -11.530 1.00 96.19 133 LEU A C 1
ATOM 930 O O . LEU A 1 133 ? 11.820 -2.625 -12.058 1.00 96.19 133 LEU A O 1
ATOM 934 N N . ASP A 1 134 ? 13.094 -4.382 -11.464 1.00 95.88 134 ASP A N 1
ATOM 935 C CA . ASP A 1 134 ? 14.295 -3.968 -12.193 1.00 95.88 134 ASP A CA 1
ATOM 936 C C . ASP A 1 134 ? 14.275 -4.572 -13.604 1.00 95.88 134 ASP A C 1
ATOM 938 O O . ASP A 1 134 ? 14.063 -5.781 -13.748 1.00 95.88 134 ASP A O 1
ATOM 942 N N . VAL A 1 135 ? 14.428 -3.735 -14.632 1.00 92.44 135 VAL A N 1
ATOM 943 C CA . VAL A 1 135 ? 14.217 -4.090 -16.047 1.00 92.44 135 VAL A CA 1
ATOM 944 C C . VAL A 1 135 ? 15.339 -3.565 -16.934 1.00 92.44 135 VAL A C 1
ATOM 946 O O . VAL A 1 135 ? 15.661 -2.356 -16.833 1.00 92.44 135 VAL A O 1
#

pLDDT: mean 86.72, std 11.39, range [44.84, 97.94]